Protein AF-A0A7W7U3B2-F1 (afdb_monomer_lite)

Structure (mmCIF, N/CA/C/O backbone):
data_AF-A0A7W7U3B2-F1
#
_entry.id   AF-A0A7W7U3B2-F1
#
loop_
_atom_site.group_PDB
_atom_site.id
_atom_site.type_symbol
_atom_site.label_atom_id
_atom_site.label_alt_id
_atom_site.label_comp_id
_atom_site.label_asym_id
_atom_site.label_entity_id
_atom_site.label_seq_id
_atom_site.pdbx_PDB_ins_code
_atom_site.Cartn_x
_atom_site.Cartn_y
_atom_site.Cartn_z
_atom_site.occupancy
_atom_site.B_iso_or_equiv
_atom_site.auth_seq_id
_atom_site.auth_comp_id
_atom_site.auth_asym_id
_atom_site.auth_atom_id
_atom_site.pdbx_PDB_model_num
ATOM 1 N N . MET A 1 1 ? -12.326 24.690 9.978 1.00 66.31 1 MET A N 1
ATOM 2 C CA . MET A 1 1 ? -12.333 23.256 9.599 1.00 66.31 1 MET A CA 1
ATOM 3 C C . MET A 1 1 ? -13.035 22.455 10.684 1.00 66.31 1 MET A C 1
ATOM 5 O O . MET A 1 1 ? -12.677 22.607 11.845 1.00 66.31 1 MET A O 1
ATOM 9 N N . LYS A 1 2 ? -14.032 21.637 10.330 1.00 80.81 2 LYS A N 1
ATOM 10 C CA . LYS A 1 2 ? -14.701 20.719 11.268 1.00 80.81 2 LYS A CA 1
ATOM 11 C C . LYS A 1 2 ? -13.822 19.471 11.430 1.00 80.81 2 LYS A C 1
ATOM 13 O O . LYS A 1 2 ? -13.373 18.926 10.426 1.00 80.81 2 LYS A O 1
ATOM 18 N N . LYS A 1 3 ? -13.529 19.048 12.665 1.00 82.62 3 LYS A N 1
ATOM 19 C CA . LYS A 1 3 ? -12.767 17.812 12.914 1.00 82.62 3 LYS A CA 1
ATOM 20 C C . LYS A 1 3 ? -13.620 16.614 12.491 1.00 82.62 3 LYS A C 1
ATOM 22 O O . LYS A 1 3 ? -14.771 16.520 12.903 1.00 82.62 3 LYS A O 1
ATOM 27 N N . LEU A 1 4 ? -13.053 15.721 11.682 1.00 85.69 4 LEU A N 1
ATOM 28 C CA . LEU A 1 4 ? -13.755 14.558 11.122 1.00 85.69 4 LEU A CA 1
ATOM 29 C C . LEU A 1 4 ? -13.871 13.376 12.099 1.00 85.69 4 LEU A C 1
ATOM 31 O O . LEU A 1 4 ? -14.419 12.349 11.732 1.00 85.69 4 LEU A O 1
ATOM 35 N N . GLY A 1 5 ? -13.337 13.496 13.320 1.00 85.94 5 GLY A N 1
ATOM 36 C CA . GLY A 1 5 ? -13.307 12.384 14.273 1.00 85.94 5 GLY A CA 1
ATOM 37 C C . GLY A 1 5 ? -12.457 11.201 13.800 1.00 85.94 5 GLY A C 1
ATOM 38 O O . GLY A 1 5 ? -12.693 10.083 14.238 1.00 85.94 5 GLY A O 1
ATOM 39 N N . ALA A 1 6 ? -11.495 11.431 12.898 1.00 86.62 6 ALA A N 1
ATOM 40 C CA . ALA A 1 6 ? -10.581 10.391 12.441 1.00 86.62 6 ALA A CA 1
ATOM 41 C C . ALA A 1 6 ? -9.835 9.799 13.644 1.00 86.62 6 ALA A C 1
ATOM 43 O O . ALA A 1 6 ? -9.182 10.534 14.388 1.00 86.62 6 ALA A O 1
ATOM 44 N N . ARG A 1 7 ? -9.983 8.486 13.836 1.00 85.94 7 ARG A N 1
ATOM 45 C CA . ARG A 1 7 ? -9.388 7.745 14.954 1.00 85.94 7 ARG A CA 1
ATOM 46 C C . ARG A 1 7 ? -7.968 7.300 14.630 1.00 85.94 7 ARG A C 1
ATOM 48 O O . ARG A 1 7 ? -7.107 7.375 15.494 1.00 85.94 7 ARG A O 1
ATOM 55 N N . GLU A 1 8 ? -7.719 6.931 13.373 1.00 85.62 8 GLU A N 1
ATOM 56 C CA . GLU A 1 8 ? -6.426 6.440 12.895 1.00 85.62 8 GLU A CA 1
ATOM 57 C C . GLU A 1 8 ? -6.118 6.903 11.459 1.00 85.62 8 GLU A C 1
ATOM 59 O O . GLU A 1 8 ? -6.994 7.401 10.743 1.00 85.62 8 GLU A O 1
ATOM 64 N N . HIS A 1 9 ? -4.855 6.757 11.039 1.00 88.44 9 HIS A N 1
ATOM 65 C CA . HIS A 1 9 ? -4.381 7.048 9.684 1.00 88.44 9 HIS A CA 1
ATOM 66 C C . HIS A 1 9 ? -3.377 5.980 9.230 1.00 88.44 9 HIS A C 1
ATOM 68 O O . HIS A 1 9 ? -2.328 5.817 9.848 1.00 88.44 9 HIS A O 1
ATOM 74 N N . MET A 1 10 ? -3.671 5.296 8.122 1.00 90.00 10 MET A N 1
ATOM 75 C CA . MET A 1 10 ? -2.862 4.191 7.596 1.00 90.00 10 MET A CA 1
ATOM 76 C C . MET A 1 10 ? -2.597 4.356 6.093 1.00 90.00 10 MET A C 1
ATOM 78 O O . MET A 1 10 ? -3.505 4.682 5.332 1.00 90.00 10 MET A O 1
ATOM 82 N N . THR A 1 11 ? -1.358 4.103 5.645 1.00 91.62 11 THR A N 1
ATOM 83 C CA . THR A 1 11 ? -0.957 4.186 4.221 1.00 91.62 11 THR A CA 1
ATOM 84 C C . THR A 1 11 ? -0.396 2.864 3.712 1.00 91.62 11 THR A C 1
ATOM 86 O O . THR A 1 11 ? 0.641 2.400 4.177 1.00 91.62 11 THR A O 1
ATOM 89 N N . PHE A 1 12 ? -1.036 2.213 2.748 1.00 94.31 12 PHE A N 1
ATOM 90 C CA . PHE A 1 12 ? -0.662 0.842 2.357 1.00 94.31 12 PHE A CA 1
ATOM 91 C C . PHE A 1 12 ? 0.484 0.740 1.358 1.00 94.31 12 PHE A C 1
ATOM 93 O O . PHE A 1 12 ? 0.792 -0.359 0.923 1.00 94.31 12 PHE A O 1
ATOM 100 N N . GLY A 1 13 ? 1.120 1.860 1.020 1.00 92.50 13 GLY A N 1
ATOM 101 C CA . GLY A 1 13 ? 1.916 2.000 -0.194 1.00 92.50 13 GLY A CA 1
ATOM 102 C C . GLY A 1 13 ? 1.054 2.535 -1.336 1.00 92.50 13 GLY A C 1
ATOM 103 O O . GLY A 1 13 ? -0.062 3.014 -1.125 1.00 92.50 13 GLY A O 1
ATOM 104 N N . GLY A 1 14 ? 1.575 2.466 -2.554 1.00 93.38 14 GLY A N 1
ATOM 105 C CA . GLY A 1 14 ? 0.882 2.941 -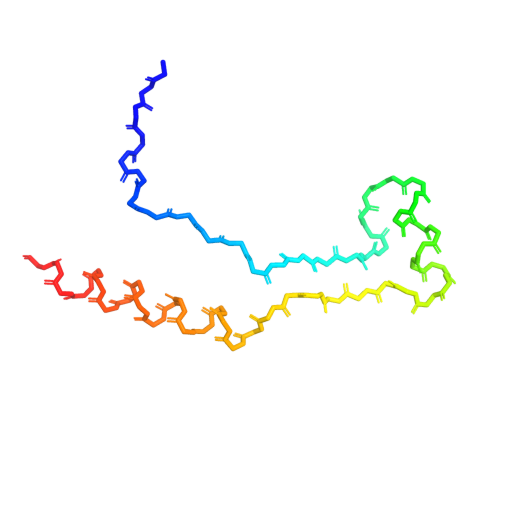3.747 1.00 93.38 14 GLY A CA 1
ATOM 106 C C . GLY A 1 14 ? 1.286 2.145 -4.976 1.00 93.38 14 GLY A C 1
ATOM 107 O O . GLY A 1 14 ? 2.110 1.240 -4.897 1.00 93.38 14 GLY A O 1
ATOM 108 N N . ALA A 1 15 ? 0.714 2.503 -6.117 1.00 95.62 15 ALA A N 1
ATOM 109 C CA . ALA A 1 15 ? 1.056 1.904 -7.395 1.00 95.62 15 ALA A CA 1
ATOM 110 C C . ALA A 1 15 ? 1.624 2.966 -8.337 1.00 95.62 15 ALA A C 1
ATOM 112 O O . ALA A 1 15 ? 1.164 4.110 -8.356 1.00 95.62 15 ALA A O 1
ATOM 113 N N . VAL A 1 16 ? 2.614 2.568 -9.130 1.00 97.31 16 VAL A N 1
ATOM 114 C CA . VAL A 1 16 ? 3.126 3.353 -10.253 1.00 97.31 16 VAL A CA 1
ATOM 115 C C . VAL A 1 16 ? 2.707 2.632 -11.525 1.00 97.31 16 VAL A C 1
ATOM 117 O O . VAL A 1 16 ? 3.293 1.617 -11.906 1.00 97.31 16 VAL A O 1
ATOM 120 N N . THR A 1 17 ? 1.664 3.153 -12.162 1.00 96.69 17 THR A N 1
ATOM 121 C CA . THR A 1 17 ? 1.047 2.600 -13.370 1.00 96.69 17 THR A CA 1
ATOM 122 C C . THR A 1 17 ? 1.198 3.571 -14.538 1.00 96.69 17 THR A C 1
ATOM 124 O O . THR A 1 17 ? 1.646 4.709 -14.377 1.00 96.69 17 THR A O 1
ATOM 127 N N . ALA A 1 18 ? 0.816 3.138 -15.743 1.00 94.50 18 ALA A N 1
ATOM 128 C CA . ALA A 1 18 ? 0.826 3.998 -16.928 1.00 94.50 18 ALA A CA 1
ATOM 129 C C . ALA A 1 18 ? -0.094 5.230 -16.788 1.00 94.50 18 ALA A C 1
ATOM 131 O O . ALA A 1 18 ? 0.122 6.241 -17.457 1.00 94.50 18 ALA A O 1
ATOM 132 N N . GLU A 1 19 ? -1.087 5.149 -15.902 1.00 95.69 19 GLU A N 1
ATOM 133 C CA . GLU A 1 19 ? -2.046 6.214 -15.604 1.00 95.69 19 GLU A CA 1
ATOM 134 C C . GLU A 1 19 ? -1.524 7.189 -14.538 1.00 95.69 19 GLU A C 1
ATOM 136 O O . GLU A 1 19 ? -2.063 8.286 -14.394 1.00 95.69 19 GLU A O 1
ATOM 141 N N . THR A 1 20 ? -0.457 6.837 -13.805 1.00 96.19 20 THR A N 1
ATOM 142 C CA . THR A 1 20 ? 0.126 7.721 -12.793 1.00 96.19 20 THR A CA 1
ATOM 143 C C . THR A 1 20 ? 0.671 8.992 -13.461 1.00 96.19 20 THR A C 1
ATOM 145 O O . THR A 1 20 ? 1.564 8.911 -14.315 1.00 96.19 20 THR A O 1
ATOM 148 N N . PRO A 1 21 ? 0.183 10.189 -13.082 1.00 94.94 21 PRO A N 1
ATOM 149 C CA . PRO A 1 21 ? 0.603 11.429 -13.715 1.00 94.94 21 PRO A CA 1
ATOM 150 C C . PRO A 1 21 ? 2.078 11.743 -13.430 1.00 94.94 21 PRO A C 1
ATOM 152 O O . PRO A 1 21 ? 2.662 11.318 -12.431 1.00 94.94 21 PRO A O 1
ATOM 155 N N . GLY A 1 22 ? 2.680 12.534 -14.320 1.00 96.44 22 GLY A N 1
ATOM 156 C CA . GLY A 1 22 ? 4.043 13.042 -14.166 1.00 96.44 22 GLY A CA 1
ATOM 157 C C . GLY A 1 22 ? 5.085 12.366 -15.060 1.00 96.44 22 GLY A C 1
ATOM 158 O O . GLY A 1 22 ? 5.002 11.191 -15.422 1.00 96.44 22 GLY A O 1
ATOM 159 N N . ARG A 1 23 ? 6.110 13.146 -15.429 1.00 96.06 23 ARG A N 1
ATOM 160 C CA . ARG A 1 23 ? 7.185 12.698 -16.331 1.00 96.06 23 ARG A CA 1
ATOM 161 C C . ARG A 1 23 ? 8.038 11.581 -15.715 1.00 96.06 23 ARG A C 1
ATOM 163 O O . ARG A 1 23 ? 8.448 10.675 -16.434 1.00 96.06 23 ARG A O 1
ATOM 170 N N . ILE A 1 24 ? 8.268 11.628 -14.400 1.00 95.81 24 ILE A N 1
ATOM 171 C CA . ILE A 1 24 ? 9.052 10.618 -13.672 1.00 95.81 24 ILE A CA 1
ATOM 172 C C . ILE A 1 24 ? 8.308 9.279 -13.643 1.00 95.81 24 ILE A C 1
ATOM 174 O O . ILE A 1 24 ? 8.879 8.273 -14.054 1.00 95.81 24 ILE A O 1
ATOM 178 N N . SER A 1 25 ? 7.026 9.273 -13.260 1.00 96.38 25 SER A N 1
ATOM 179 C CA . SER A 1 25 ? 6.167 8.079 -13.234 1.00 96.38 25 SER A CA 1
ATOM 180 C C . SER A 1 25 ? 6.152 7.369 -14.589 1.00 96.38 25 SER A C 1
ATOM 182 O O . SER A 1 25 ? 6.427 6.174 -14.680 1.00 96.38 25 SER A O 1
ATOM 184 N N . ARG A 1 26 ? 5.960 8.134 -15.674 1.00 96.12 26 ARG A N 1
ATOM 185 C CA . ARG A 1 26 ? 5.983 7.606 -17.045 1.00 96.12 26 ARG A CA 1
ATOM 186 C C . ARG A 1 26 ? 7.332 6.983 -17.418 1.00 96.12 26 ARG A C 1
ATOM 188 O O . ARG A 1 26 ? 7.365 5.950 -18.081 1.00 96.12 26 ARG A O 1
ATOM 195 N N . SER A 1 27 ? 8.438 7.597 -16.992 1.00 97.38 27 SER A N 1
ATOM 196 C CA . SER A 1 27 ? 9.784 7.054 -17.205 1.00 97.38 27 SER A CA 1
ATOM 197 C C . SER A 1 27 ? 9.984 5.735 -16.452 1.00 97.38 27 SER A C 1
ATOM 199 O O . SER A 1 27 ? 10.444 4.761 -17.044 1.00 97.38 27 SER A O 1
ATOM 201 N N . LEU A 1 28 ? 9.578 5.666 -15.179 1.00 97.38 28 LEU A N 1
ATOM 202 C CA . LEU A 1 28 ? 9.682 4.452 -14.362 1.00 97.38 28 LEU A CA 1
ATOM 203 C C . LEU A 1 28 ? 8.935 3.276 -14.998 1.00 97.38 28 LEU A C 1
ATOM 205 O O . LEU A 1 28 ? 9.528 2.214 -15.173 1.00 97.38 28 LEU A O 1
ATOM 209 N N . VAL A 1 29 ? 7.687 3.483 -15.425 1.00 97.50 29 VAL A N 1
ATOM 210 C CA . VAL A 1 29 ? 6.902 2.449 -16.119 1.00 97.50 29 VAL A CA 1
ATOM 211 C C . VAL A 1 29 ? 7.598 2.000 -17.405 1.00 97.50 29 VAL A C 1
ATOM 213 O O . VAL A 1 29 ? 7.774 0.802 -17.615 1.00 97.50 29 VAL A O 1
ATOM 216 N N . ARG A 1 30 ? 8.069 2.942 -18.235 1.00 96.94 30 ARG A N 1
ATOM 217 C CA . ARG A 1 30 ? 8.771 2.628 -19.494 1.00 96.94 30 ARG A CA 1
ATOM 218 C C . ARG A 1 30 ? 10.039 1.795 -19.281 1.00 96.9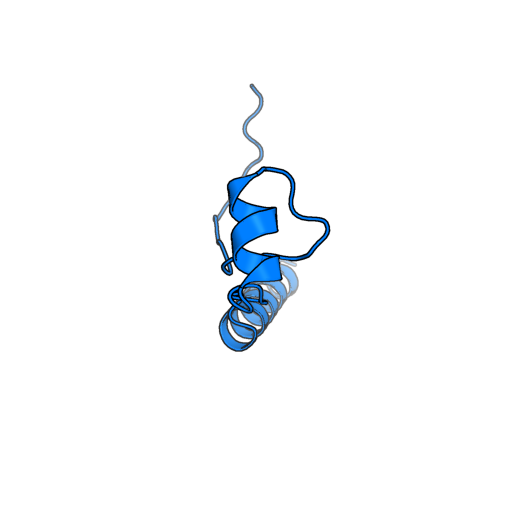4 30 ARG A C 1
ATOM 220 O O . ARG A 1 30 ? 10.390 0.997 -20.141 1.00 96.94 30 ARG A O 1
ATOM 227 N N . HIS A 1 31 ? 10.726 1.981 -18.156 1.00 97.69 31 HIS A N 1
ATOM 228 C CA . HIS A 1 31 ? 11.932 1.230 -17.800 1.00 97.69 31 HIS A CA 1
ATOM 229 C C . HIS A 1 31 ? 11.646 -0.050 -16.994 1.00 97.69 31 HIS A C 1
ATOM 231 O O . HIS A 1 31 ? 12.571 -0.600 -16.400 1.00 97.69 31 HIS A O 1
ATOM 237 N N . GLY A 1 32 ? 10.394 -0.521 -16.945 1.00 97.06 32 GLY A N 1
ATOM 238 C CA . GLY A 1 32 ? 10.024 -1.745 -16.226 1.00 97.06 32 GLY A CA 1
ATOM 239 C C . GLY A 1 32 ? 10.074 -1.612 -14.701 1.00 97.06 32 GLY A C 1
ATOM 240 O O . GLY A 1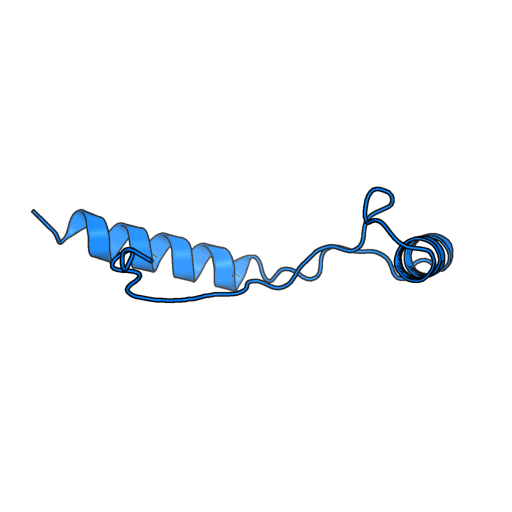 32 ? 10.106 -2.614 -13.999 1.00 97.06 32 GLY A O 1
ATOM 241 N N . LYS A 1 33 ? 10.093 -0.379 -14.181 1.00 97.06 33 LYS A N 1
ATOM 242 C CA . LYS A 1 33 ? 10.111 -0.056 -12.743 1.00 97.06 33 LYS A CA 1
ATOM 243 C C . LYS A 1 33 ? 8.742 0.397 -12.224 1.00 97.06 33 LYS A C 1
ATOM 245 O O . LYS A 1 33 ? 8.652 0.972 -11.143 1.00 97.06 33 LYS A O 1
ATOM 250 N N . GLY A 1 34 ? 7.693 0.213 -13.025 1.00 96.69 34 GLY A N 1
ATOM 251 C CA . GLY A 1 34 ? 6.313 0.335 -12.565 1.00 96.69 34 GLY A CA 1
ATOM 252 C C . GLY A 1 34 ? 5.913 -0.875 -11.725 1.00 96.69 34 GLY A C 1
ATOM 253 O O . GLY A 1 34 ? 6.604 -1.892 -11.723 1.00 96.69 34 GLY A O 1
ATOM 254 N N . GLY A 1 35 ? 4.790 -0.771 -11.027 1.00 97.19 35 GLY A N 1
ATOM 255 C CA . GLY A 1 35 ? 4.298 -1.866 -10.203 1.00 97.19 35 GLY A CA 1
ATOM 256 C C . GLY A 1 35 ? 3.313 -1.419 -9.140 1.00 97.19 35 GLY A C 1
ATOM 257 O O . GLY A 1 35 ? 3.126 -0.225 -8.892 1.00 97.19 35 GLY A O 1
ATOM 258 N N . ASP A 1 36 ? 2.689 -2.411 -8.519 1.00 95.81 36 ASP A N 1
ATOM 259 C CA . ASP A 1 36 ? 1.952 -2.230 -7.282 1.00 95.81 36 ASP A CA 1
ATOM 260 C C . ASP A 1 36 ? 2.903 -2.467 -6.109 1.00 95.81 36 ASP A C 1
ATOM 262 O O . ASP A 1 36 ? 3.468 -3.549 -5.967 1.00 95.81 36 ASP A O 1
ATOM 266 N N . PHE A 1 37 ? 3.103 -1.436 -5.296 1.00 94.94 37 PHE A N 1
ATOM 267 C CA . PHE A 1 37 ? 3.942 -1.485 -4.099 1.00 94.94 37 PHE A CA 1
ATOM 268 C C . PHE A 1 37 ? 3.095 -1.494 -2.830 1.00 94.94 37 PHE A C 1
ATOM 270 O O . PHE A 1 37 ? 3.611 -1.251 -1.735 1.00 94.94 37 PHE A O 1
ATOM 277 N N . ARG A 1 38 ? 1.782 -1.712 -2.961 1.00 95.50 38 ARG A N 1
ATOM 278 C CA . ARG A 1 38 ? 0.927 -1.910 -1.800 1.00 95.50 38 ARG A CA 1
ATOM 279 C C . ARG A 1 38 ? 1.257 -3.234 -1.125 1.00 95.50 38 ARG A C 1
ATOM 281 O O . ARG A 1 38 ? 1.642 -4.186 -1.793 1.00 95.50 38 ARG A O 1
ATOM 288 N N . ASN A 1 39 ? 1.083 -3.294 0.193 1.00 95.44 39 ASN A N 1
ATOM 289 C CA . ASN A 1 39 ? 1.197 -4.536 0.956 1.00 95.44 39 ASN A CA 1
ATOM 290 C C . ASN A 1 39 ? -0.206 -5.148 1.165 1.00 95.44 39 ASN A C 1
ATOM 292 O O . ASN A 1 39 ? -0.954 -4.621 1.993 1.00 95.44 39 ASN A O 1
ATOM 296 N N . PRO A 1 40 ? -0.578 -6.231 0.449 1.00 94.75 40 PRO A N 1
ATOM 297 C CA . PRO A 1 40 ? -1.911 -6.827 0.547 1.00 94.75 40 PRO A CA 1
ATOM 298 C C . PRO A 1 40 ? -2.202 -7.452 1.912 1.00 94.75 40 PRO A C 1
ATOM 300 O O . PRO A 1 40 ? -3.323 -7.339 2.392 1.00 94.75 40 PRO A O 1
ATOM 303 N N . GLU A 1 41 ? -1.203 -8.068 2.546 1.00 95.62 41 GLU A N 1
ATOM 304 C CA . GLU A 1 41 ? -1.325 -8.645 3.891 1.00 95.62 41 GLU A CA 1
ATOM 305 C C . GLU A 1 41 ? -1.678 -7.547 4.897 1.00 95.62 41 GLU A C 1
ATOM 307 O O . GLU A 1 41 ? -2.673 -7.632 5.610 1.00 95.62 41 GLU A O 1
ATOM 312 N N . ARG A 1 42 ? -0.960 -6.421 4.834 1.00 95.06 42 ARG A N 1
ATOM 313 C CA . ARG A 1 42 ? -1.223 -5.281 5.718 1.00 95.06 42 ARG A CA 1
ATOM 314 C C . ARG A 1 42 ? -2.581 -4.617 5.481 1.00 95.06 42 ARG A C 1
ATOM 316 O O . ARG A 1 42 ? -3.110 -3.996 6.398 1.00 95.06 42 ARG A O 1
ATOM 323 N N . ILE A 1 43 ? -3.109 -4.685 4.256 1.00 9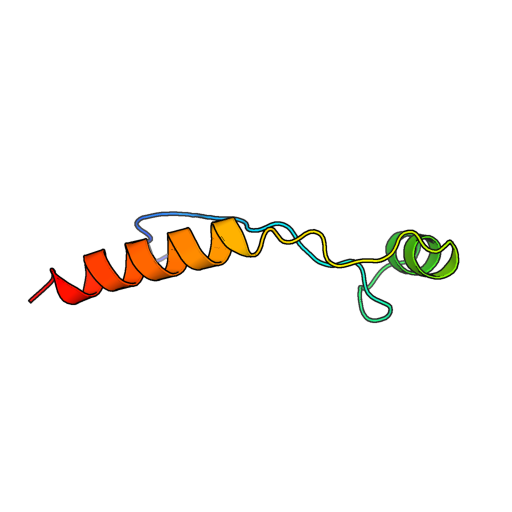5.44 43 ILE A N 1
ATOM 324 C CA .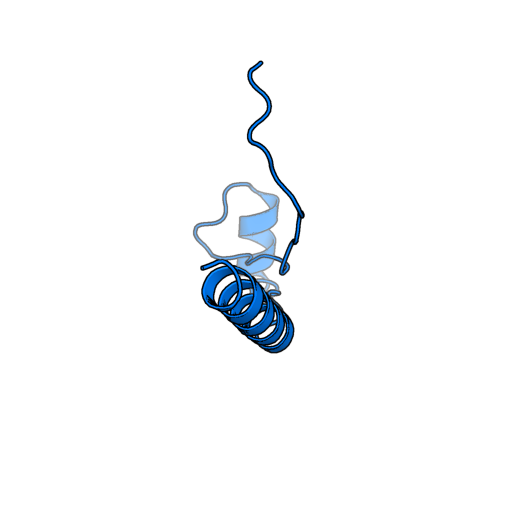 ILE A 1 43 ? -4.471 -4.228 3.942 1.00 95.44 43 ILE A CA 1
ATOM 325 C C . ILE A 1 43 ? -5.486 -5.159 4.611 1.00 95.44 43 ILE A C 1
ATOM 327 O O . ILE A 1 43 ? -6.369 -4.676 5.306 1.00 95.44 43 ILE A O 1
ATOM 331 N N . GLN A 1 44 ? -5.323 -6.475 4.463 1.00 96.88 44 GLN A N 1
ATOM 332 C CA . GLN A 1 44 ? -6.237 -7.464 5.045 1.00 96.88 44 GLN A CA 1
ATOM 333 C C . GLN A 1 44 ? -6.272 -7.387 6.573 1.00 96.88 44 GLN A C 1
ATOM 335 O O . GLN A 1 44 ? -7.350 -7.385 7.164 1.00 96.88 44 GLN A O 1
ATOM 340 N N . ASP A 1 45 ? -5.110 -7.268 7.215 1.00 96.06 45 ASP A N 1
ATOM 341 C CA . ASP A 1 45 ? -5.027 -7.118 8.671 1.00 96.06 45 ASP A CA 1
ATOM 342 C C . ASP A 1 45 ? -5.755 -5.862 9.153 1.00 96.06 45 ASP A C 1
ATOM 344 O O . ASP A 1 45 ? -6.476 -5.887 10.154 1.00 96.06 45 ASP A O 1
ATOM 348 N N . TRP A 1 46 ? -5.602 -4.762 8.413 1.00 95.62 46 TRP A N 1
ATOM 349 C CA . TRP A 1 46 ? -6.294 -3.520 8.717 1.00 95.62 46 TRP A CA 1
ATOM 350 C C . TRP A 1 46 ? -7.810 -3.632 8.525 1.00 95.62 46 TRP A C 1
ATOM 352 O O . TRP A 1 46 ? -8.575 -3.183 9.380 1.00 95.62 46 TRP A O 1
ATOM 362 N N . ASP A 1 47 ? -8.249 -4.279 7.449 1.00 95.12 47 ASP A N 1
ATOM 363 C CA . ASP A 1 47 ? -9.666 -4.508 7.174 1.00 95.12 47 ASP A CA 1
ATOM 364 C C . ASP A 1 47 ? -10.317 -5.357 8.281 1.00 95.12 47 ASP A C 1
ATOM 366 O O . ASP A 1 47 ? -11.394 -5.012 8.778 1.00 95.12 47 ASP A O 1
ATOM 370 N N . HIS A 1 48 ? -9.649 -6.423 8.739 1.00 96.44 48 HIS A N 1
ATOM 371 C CA . HIS A 1 48 ? -10.122 -7.241 9.862 1.00 96.44 48 HIS A CA 1
ATOM 372 C C . HIS A 1 48 ? -10.180 -6.457 11.178 1.00 96.44 48 HIS A C 1
ATOM 374 O O . HIS A 1 48 ? -11.144 -6.597 11.943 1.00 96.44 48 HIS A O 1
ATOM 380 N N . HIS A 1 49 ? -9.172 -5.623 11.444 1.00 93.88 49 HIS A N 1
ATOM 381 C CA . HIS A 1 49 ? -9.142 -4.764 12.625 1.00 93.88 49 HIS A CA 1
ATOM 382 C C . HIS A 1 49 ? -10.337 -3.801 12.645 1.00 93.88 49 HIS A C 1
ATOM 384 O O . HIS A 1 49 ? -11.099 -3.789 13.616 1.00 93.88 49 HIS A O 1
ATOM 390 N N . ILE A 1 50 ? 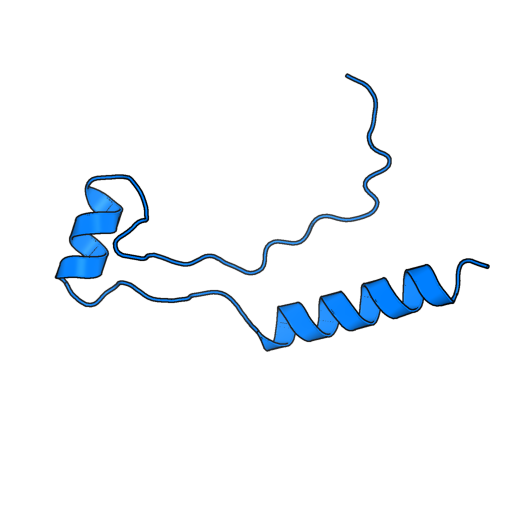-10.564 -3.068 11.551 1.00 93.69 50 ILE A N 1
ATOM 391 C CA . ILE A 1 50 ? -11.698 -2.143 11.430 1.00 93.69 50 ILE A CA 1
ATOM 392 C C . ILE A 1 50 ? -13.035 -2.880 11.512 1.00 93.69 50 ILE A C 1
ATOM 394 O O . ILE A 1 50 ? -13.945 -2.425 12.207 1.00 93.69 50 ILE A O 1
ATOM 398 N N . GLY A 1 51 ? -13.162 -4.040 10.862 1.00 94.44 51 GLY A N 1
ATOM 399 C CA . GLY A 1 51 ? -14.362 -4.870 10.965 1.00 94.44 51 GLY A CA 1
ATOM 400 C C . GLY A 1 51 ? -14.677 -5.265 12.412 1.00 94.44 51 GLY A C 1
ATOM 401 O O . GLY A 1 51 ? -15.828 -5.179 12.844 1.00 94.44 51 GLY A O 1
ATOM 402 N N . THR A 1 52 ? -13.652 -5.626 13.185 1.00 95.38 52 THR A N 1
ATOM 403 C CA . THR A 1 52 ? -13.786 -5.958 14.612 1.00 95.38 52 THR A CA 1
ATOM 404 C C . THR A 1 52 ? -14.193 -4.741 15.441 1.00 95.38 52 THR A C 1
ATOM 406 O O . THR A 1 52 ? -15.112 -4.835 16.260 1.00 95.38 52 THR A O 1
ATOM 409 N N . GLU A 1 53 ? -13.555 -3.589 15.223 1.00 91.62 53 GLU A N 1
ATOM 410 C CA . GLU A 1 53 ? -13.864 -2.339 15.929 1.00 91.62 53 GLU A CA 1
ATOM 411 C C . GLU A 1 53 ? -15.327 -1.919 15.712 1.00 91.62 53 GLU A C 1
ATOM 413 O O . GLU A 1 53 ? -16.059 -1.636 16.668 1.00 91.62 53 GLU A O 1
ATOM 418 N N . LEU A 1 54 ? -15.776 -1.931 14.456 1.00 90.88 54 LEU A N 1
ATOM 419 C CA . LEU A 1 54 ? -17.137 -1.546 14.087 1.00 90.88 54 LEU A CA 1
ATOM 420 C C . LEU A 1 54 ? -18.174 -2.582 14.539 1.00 90.88 54 LEU A C 1
ATOM 422 O O . LEU A 1 54 ? -19.258 -2.202 14.969 1.00 90.88 54 LEU A O 1
ATOM 426 N N . GLY A 1 55 ? -17.849 -3.878 14.492 1.00 90.31 55 GLY A N 1
ATOM 427 C CA . GLY A 1 55 ? -18.741 -4.953 14.942 1.00 90.31 55 GLY A CA 1
ATOM 428 C C . GLY A 1 55 ? -18.906 -5.041 16.464 1.00 90.31 55 GLY A C 1
ATOM 429 O O . GLY A 1 55 ? -19.934 -5.521 16.948 1.00 90.31 55 GLY A O 1
ATOM 430 N N . THR A 1 56 ? -17.913 -4.563 17.218 1.00 78.62 56 THR A N 1
ATOM 431 C CA . THR A 1 56 ? -17.949 -4.484 18.691 1.00 78.62 56 THR A CA 1
ATOM 432 C C . THR A 1 56 ? -18.709 -3.248 19.175 1.00 78.62 56 THR A C 1
ATOM 434 O O . THR A 1 56 ? -19.285 -3.258 20.261 1.00 78.62 56 THR A O 1
ATOM 437 N N . THR A 1 57 ? -18.756 -2.195 18.357 1.00 64.19 57 THR A N 1
ATOM 438 C CA . THR A 1 57 ? -19.511 -0.969 18.633 1.00 64.19 57 THR A CA 1
ATOM 439 C C . THR A 1 57 ? -21.003 -1.203 18.338 1.00 64.19 57 THR A C 1
ATOM 441 O O . THR A 1 57 ? -21.495 -0.829 17.275 1.00 64.19 57 THR A O 1
ATOM 444 N N . ARG A 1 58 ? -21.721 -1.868 19.255 1.00 55.12 58 ARG A N 1
ATOM 445 C CA . ARG A 1 58 ? -23.197 -1.874 19.306 1.00 55.12 58 ARG A CA 1
ATOM 446 C C . ARG A 1 58 ? -23.718 -0.851 20.303 1.00 55.12 58 ARG A C 1
ATOM 448 O O . ARG A 1 58 ? -23.104 -0.730 21.385 1.00 55.12 58 ARG A O 1
#

Sequence (58 aa):
MKKLGAREHMTFGGAVTAETPGRISRSLVRHGKGGDFRNPERIQDWDHHIGTELGTTR

Secondary structure (DSSP, 8-state):
--------------EE-TTS-SHHHHHHHHTT--EE---HHHHHHHHHHHHHHHHH--

Foldseek 3Di:
DDDPPDPDDDDQAAWLDCPDDDPVSVVCVVVVNTGGPGDVVVVVVVVVVVVVVVVVVD

Radius of gyration: 16.84 Å; chains: 1; bounding box: 35×32×39 Å

Organism: NCBI:txid2663842

pLDDT: mean 91.85, std 8.34, range [55.12, 97.69]